Protein AF-A0A416CQH7-F1 (afdb_monomer_lite)

Sequence (92 aa):
MLSVKKQGVIFDEIVKYNGGIHIKSEEEKKISLTIINKLRRQRWVTVKWHLMPEEWDVSPCRETAIFLDQAHGGSAINYAEFVIPPYNEAWA

Foldseek 3Di:
DDWDWDDDPFKIKIKDFVVHDDDDQAAKTKIKIKIQGPVLDKDKDKDADDDDDPQWAKPPGRIDIDTQDRPPPGHSIDMDMMMTHRRDPVVD

Structure (mmCIF, N/CA/C/O backbone):
data_AF-A0A416CQH7-F1
#
_entry.id   AF-A0A416CQH7-F1
#
loop_
_atom_site.group_PDB
_atom_site.id
_atom_site.type_symbol
_atom_site.label_atom_id
_atom_site.label_alt_id
_atom_site.label_comp_id
_atom_site.label_asym_id
_atom_site.label_entity_id
_atom_site.label_seq_id
_atom_site.pdbx_PDB_ins_code
_atom_site.Cartn_x
_atom_site.Cartn_y
_atom_site.Cartn_z
_atom_site.occupancy
_atom_site.B_iso_or_equiv
_atom_site.auth_seq_id
_atom_site.auth_comp_i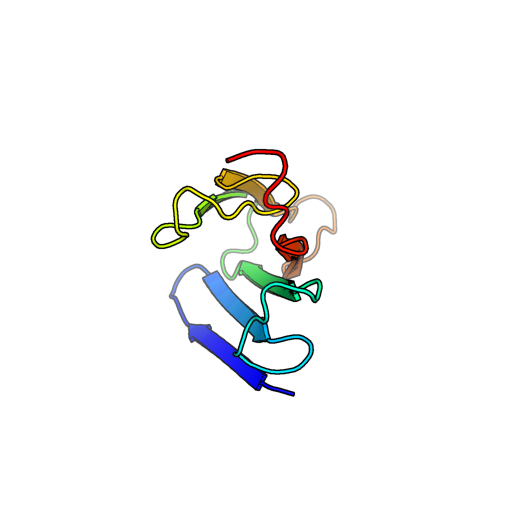d
_atom_site.auth_asym_id
_atom_site.auth_atom_id
_atom_site.pdbx_PDB_model_num
ATOM 1 N N . MET A 1 1 ? 5.537 -7.955 15.336 1.00 61.72 1 MET A N 1
ATOM 2 C CA . MET A 1 1 ? 5.105 -7.169 14.157 1.00 61.72 1 MET A CA 1
ATOM 3 C C . MET A 1 1 ? 4.732 -8.154 13.061 1.00 61.72 1 MET A C 1
ATOM 5 O O . MET A 1 1 ? 5.585 -8.958 12.716 1.00 61.72 1 MET A O 1
ATOM 9 N N . LEU A 1 2 ? 3.473 -8.176 12.604 1.00 87.88 2 LEU A N 1
ATOM 10 C CA . LEU A 1 2 ? 3.001 -9.187 11.649 1.00 87.88 2 LEU A CA 1
ATOM 11 C C . LEU A 1 2 ? 3.032 -8.644 10.216 1.00 87.88 2 LEU A C 1
ATOM 13 O O . LEU A 1 2 ? 2.564 -7.534 9.963 1.00 87.88 2 LEU A O 1
ATOM 17 N N . SER A 1 3 ? 3.553 -9.432 9.281 1.00 93.44 3 SER A N 1
ATOM 18 C CA . SER A 1 3 ? 3.558 -9.114 7.854 1.00 93.44 3 SER A CA 1
ATOM 19 C C . SER A 1 3 ? 3.311 -10.361 7.021 1.00 93.44 3 SER A C 1
ATOM 21 O O . SER A 1 3 ? 3.776 -11.441 7.381 1.00 93.44 3 SER A O 1
ATOM 23 N N . VAL A 1 4 ? 2.648 -10.194 5.883 1.00 95.44 4 VAL A N 1
ATOM 24 C CA . VAL A 1 4 ? 2.490 -11.231 4.860 1.00 95.44 4 VAL A CA 1
ATOM 25 C C . VAL A 1 4 ? 3.305 -10.819 3.643 1.00 95.44 4 VAL A C 1
ATOM 27 O O . VAL A 1 4 ? 3.188 -9.687 3.179 1.00 95.44 4 VAL A O 1
ATOM 30 N N . LYS A 1 5 ? 4.133 -11.732 3.131 1.00 96.69 5 LYS A N 1
ATOM 31 C CA . LYS A 1 5 ? 4.894 -11.537 1.897 1.00 96.69 5 LYS A CA 1
ATOM 32 C C . LYS A 1 5 ? 4.374 -12.480 0.822 1.00 96.69 5 LYS A C 1
ATOM 34 O O . LYS A 1 5 ? 4.287 -13.684 1.050 1.00 96.69 5 LYS A O 1
ATOM 39 N N . LYS A 1 6 ? 4.100 -11.936 -0.357 1.00 96.69 6 LYS A N 1
ATOM 40 C CA . LYS A 1 6 ? 3.843 -12.692 -1.578 1.00 96.69 6 LYS A CA 1
ATOM 41 C C . LYS A 1 6 ? 4.995 -12.458 -2.545 1.00 96.69 6 LYS A C 1
ATOM 43 O O . LYS A 1 6 ? 5.477 -11.339 -2.700 1.00 96.69 6 LYS A O 1
ATOM 48 N N . GLN A 1 7 ? 5.479 -13.542 -3.143 1.00 96.69 7 GLN A N 1
ATOM 49 C CA . GLN A 1 7 ? 6.547 -13.484 -4.132 1.00 96.69 7 GLN A CA 1
ATOM 50 C C . GLN A 1 7 ? 5.987 -13.829 -5.500 1.00 96.69 7 GLN A C 1
ATOM 52 O O . GLN A 1 7 ? 5.463 -14.921 -5.709 1.00 96.69 7 GLN A O 1
ATOM 57 N N . GLY A 1 8 ? 6.107 -12.890 -6.429 1.00 94.25 8 GLY A N 1
ATOM 58 C CA . GLY A 1 8 ? 5.745 -13.064 -7.824 1.00 94.25 8 GLY A CA 1
ATOM 59 C C . GLY A 1 8 ? 6.963 -12.984 -8.736 1.00 94.25 8 GLY A C 1
ATOM 60 O O . GLY A 1 8 ? 8.073 -12.631 -8.331 1.00 94.25 8 GLY A O 1
ATOM 61 N N . VAL A 1 9 ? 6.755 -13.301 -10.012 1.00 93.12 9 VAL A N 1
ATOM 62 C CA . VAL A 1 9 ? 7.803 -13.168 -11.038 1.00 93.12 9 VAL A CA 1
ATOM 63 C C . VAL A 1 9 ? 8.114 -11.691 -11.307 1.00 93.12 9 VAL A C 1
ATOM 65 O O . VAL A 1 9 ? 9.273 -11.320 -11.464 1.00 93.12 9 VAL A O 1
ATOM 68 N N . ILE A 1 10 ? 7.083 -10.843 -11.327 1.00 91.81 10 ILE A N 1
ATOM 69 C CA . ILE A 1 10 ? 7.193 -9.422 -11.687 1.00 91.81 10 ILE A CA 1
ATOM 70 C C . ILE A 1 10 ? 7.359 -8.539 -10.442 1.00 91.81 10 ILE A C 1
ATOM 72 O O . ILE A 1 10 ? 8.207 -7.644 -10.424 1.00 91.81 10 ILE A O 1
ATOM 76 N N . PHE A 1 11 ? 6.580 -8.813 -9.396 1.00 93.56 11 PHE A N 1
ATOM 77 C CA . PHE A 1 11 ? 6.552 -8.035 -8.162 1.00 93.56 11 PHE A C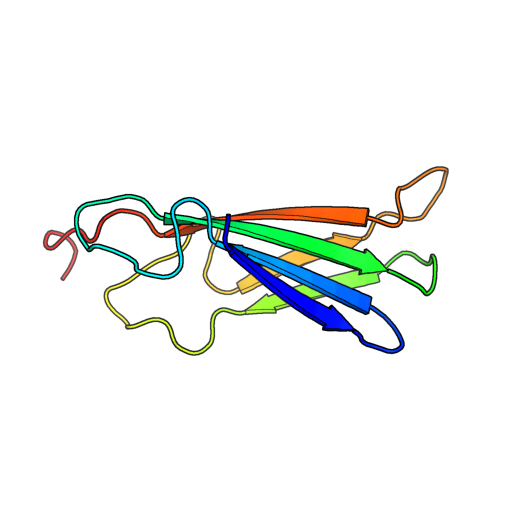A 1
ATOM 78 C C . PHE A 1 11 ? 6.738 -8.953 -6.949 1.00 93.56 11 PHE A C 1
ATOM 80 O O . PHE A 1 11 ? 6.284 -10.095 -6.968 1.00 93.56 11 PHE A O 1
ATOM 87 N N . ASP A 1 12 ? 7.419 -8.468 -5.910 1.00 95.62 12 ASP A N 1
ATOM 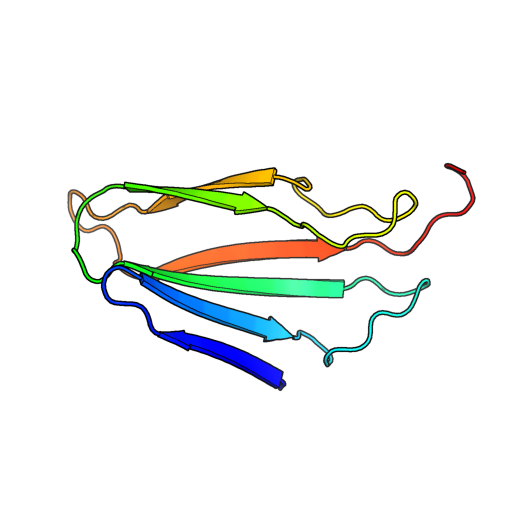88 C CA . ASP A 1 12 ? 7.182 -8.957 -4.546 1.00 95.62 12 ASP A CA 1
ATOM 89 C C . ASP A 1 12 ? 6.283 -7.943 -3.838 1.00 95.62 12 ASP A C 1
ATOM 91 O O . ASP A 1 12 ? 6.536 -6.737 -3.911 1.00 95.62 12 ASP A O 1
ATOM 95 N N . GLU A 1 13 ? 5.280 -8.426 -3.115 1.00 95.56 13 GLU A N 1
ATOM 96 C CA . GLU A 1 13 ? 4.398 -7.598 -2.298 1.00 95.56 13 GLU A CA 1
ATOM 97 C C . GLU A 1 13 ? 4.549 -7.962 -0.822 1.00 95.56 13 GLU A C 1
ATOM 99 O O . GLU A 1 13 ? 4.563 -9.137 -0.446 1.00 95.56 13 GLU A O 1
ATOM 104 N N . ILE A 1 14 ? 4.658 -6.952 0.037 1.00 97.00 14 ILE A N 1
ATOM 105 C CA . ILE A 1 14 ? 4.720 -7.127 1.488 1.00 97.00 14 ILE A CA 1
ATOM 106 C C . ILE A 1 14 ? 3.637 -6.259 2.111 1.00 97.00 14 ILE A C 1
ATOM 108 O O . ILE A 1 14 ? 3.674 -5.038 1.990 1.00 97.00 14 ILE A O 1
ATOM 112 N N . VAL A 1 15 ? 2.692 -6.891 2.801 1.00 95.75 15 VAL A N 1
ATOM 113 C CA . VAL A 1 15 ? 1.641 -6.213 3.564 1.00 95.75 15 VAL A CA 1
ATOM 114 C C . VAL A 1 15 ? 1.988 -6.285 5.039 1.00 95.75 15 VAL A C 1
ATOM 116 O O . VAL A 1 15 ? 2.183 -7.371 5.592 1.00 95.75 15 VAL A O 1
ATOM 119 N N . LYS A 1 16 ? 2.060 -5.127 5.687 1.00 95.62 16 LYS A N 1
ATOM 120 C CA . LYS A 1 16 ? 2.399 -4.990 7.098 1.00 95.62 16 LYS A CA 1
ATOM 121 C C . LYS A 1 16 ? 1.180 -4.600 7.931 1.00 95.62 16 LYS A C 1
ATOM 123 O O . LYS A 1 16 ? 0.606 -3.526 7.775 1.00 95.62 16 LYS A O 1
ATOM 128 N N . TYR A 1 17 ? 0.888 -5.493 8.870 1.00 94.00 17 TYR A N 1
ATOM 129 C CA . TYR A 1 17 ? -0.072 -5.432 9.969 1.00 94.00 17 TYR A CA 1
ATOM 130 C C . TYR A 1 17 ? 0.295 -4.456 11.096 1.00 94.00 17 TYR A C 1
ATOM 132 O O . TYR A 1 17 ? 0.738 -4.955 12.138 1.00 94.00 17 TYR A O 1
ATOM 140 N N . ASN A 1 18 ? 0.211 -3.122 10.958 1.00 91.19 18 ASN A N 1
ATOM 141 C CA . ASN A 1 18 ? 0.608 -2.249 12.081 1.00 91.19 18 ASN A CA 1
ATOM 142 C C . ASN A 1 18 ? -0.333 -2.485 13.282 1.00 91.19 18 ASN A C 1
ATOM 144 O O . ASN A 1 18 ? -1.555 -2.405 13.164 1.00 91.19 18 ASN A O 1
ATOM 148 N N . GLY A 1 19 ? 0.230 -2.865 14.433 1.00 88.62 19 GLY A N 1
ATOM 149 C CA . GLY A 1 19 ? -0.559 -3.221 15.619 1.00 88.62 19 GLY A CA 1
ATOM 150 C C . GLY A 1 19 ? -1.281 -4.581 15.559 1.00 88.62 19 GLY A C 1
ATOM 151 O O . GLY A 1 19 ? -2.207 -4.795 16.327 1.00 88.62 19 GLY A O 1
ATOM 152 N N . GLY A 1 20 ? -0.906 -5.508 14.662 1.00 90.75 20 GLY A N 1
ATOM 153 C CA . GLY A 1 20 ? -1.503 -6.862 14.567 1.00 90.75 20 GLY A CA 1
ATOM 154 C C . GLY A 1 20 ? -2.440 -7.032 13.366 1.00 90.75 20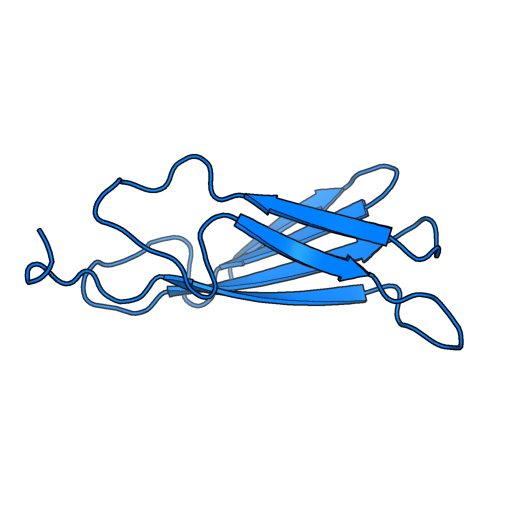 GLY A C 1
ATOM 155 O O . GLY A 1 20 ? -2.497 -6.137 12.538 1.00 90.75 20 GLY A O 1
ATOM 156 N N . ILE A 1 21 ? -3.166 -8.148 13.235 1.00 88.88 21 ILE A N 1
ATOM 157 C CA . ILE A 1 21 ? -4.125 -8.364 12.116 1.00 88.88 21 ILE A CA 1
ATOM 158 C C . ILE A 1 21 ? -5.548 -7.940 12.426 1.00 88.88 21 ILE A C 1
ATOM 160 O O . ILE A 1 21 ? -6.302 -7.627 11.513 1.00 88.88 21 ILE A O 1
ATOM 164 N N . HIS A 1 22 ? -5.911 -7.929 13.702 1.00 88.62 22 HIS A N 1
ATOM 165 C CA . HIS A 1 22 ? -7.253 -7.559 14.101 1.00 88.62 22 HIS A CA 1
ATOM 166 C C . HIS A 1 22 ? -7.463 -6.064 13.886 1.00 88.62 22 HIS A C 1
ATOM 168 O O . HIS A 1 22 ? -6.548 -5.252 14.094 1.00 88.62 22 HIS A O 1
ATOM 174 N N . ILE A 1 23 ? -8.673 -5.737 13.455 1.00 86.88 23 ILE A N 1
ATOM 175 C CA . ILE A 1 23 ? -9.165 -4.375 13.377 1.00 86.88 23 ILE A CA 1
ATOM 176 C C . ILE A 1 23 ? -10.259 -4.244 14.425 1.00 86.88 23 ILE A C 1
ATOM 178 O O . ILE A 1 23 ? -11.076 -5.153 14.577 1.00 86.88 23 ILE A O 1
ATOM 182 N N . LYS A 1 24 ? -10.229 -3.149 15.176 1.00 88.25 24 LYS A N 1
ATOM 183 C CA . LYS A 1 24 ? -11.264 -2.810 16.143 1.00 88.25 24 LYS A CA 1
ATOM 184 C C . LYS A 1 24 ? -12.006 -1.597 15.619 1.00 88.25 24 LYS A C 1
ATOM 186 O O . LYS A 1 24 ? -11.367 -0.680 15.119 1.00 88.25 24 LYS A O 1
ATOM 191 N N . SER A 1 25 ? -13.321 -1.592 15.771 1.00 86.38 25 SER A N 1
ATOM 192 C CA . SER A 1 25 ? -14.177 -0.526 15.253 1.00 86.38 25 SER A CA 1
ATOM 193 C C . SER A 1 25 ? -13.809 0.856 15.801 1.00 86.38 25 SER A C 1
ATOM 195 O O . SER A 1 25 ? -13.913 1.832 15.081 1.00 86.38 25 SER A O 1
ATOM 197 N N . GLU A 1 26 ? -13.326 0.957 17.037 1.00 89.31 26 GLU A N 1
ATOM 198 C CA . GLU A 1 26 ? -13.026 2.252 17.669 1.00 89.31 26 GLU A CA 1
ATOM 199 C C . GLU A 1 26 ? -11.599 2.768 17.409 1.00 89.31 26 GLU A C 1
ATOM 201 O O . GLU A 1 26 ? -11.265 3.890 17.787 1.00 89.31 26 GLU A O 1
ATOM 206 N N . GLU A 1 27 ? -10.735 1.969 16.777 1.00 90.12 27 GLU A N 1
ATOM 207 C CA . GLU A 1 27 ? -9.316 2.292 16.602 1.00 90.12 27 GLU A CA 1
ATOM 208 C C . GLU A 1 27 ? -8.958 2.420 15.118 1.00 90.12 27 GLU A C 1
ATOM 210 O O . GLU A 1 27 ? -9.406 1.640 14.279 1.00 90.12 27 GLU A O 1
ATOM 215 N N . GLU A 1 28 ? -8.076 3.368 14.790 1.00 92.69 28 GLU A N 1
ATOM 216 C CA . GLU A 1 28 ? -7.511 3.432 13.443 1.00 92.69 28 GLU A CA 1
ATOM 217 C C . GLU A 1 28 ? -6.644 2.199 13.147 1.00 92.69 28 GLU A C 1
ATOM 219 O O . GLU A 1 28 ? -5.849 1.743 13.979 1.00 92.69 28 GLU A O 1
ATOM 224 N N . LYS A 1 29 ? -6.728 1.690 11.914 1.00 93.44 29 LYS A N 1
ATOM 225 C CA . LYS A 1 29 ? -5.824 0.652 11.423 1.00 93.44 29 LYS A CA 1
ATOM 226 C C . LYS A 1 29 ? -4.942 1.164 10.308 1.00 93.44 29 LYS A C 1
ATOM 228 O O . LYS A 1 29 ? -5.393 1.395 9.191 1.00 93.44 29 LYS A O 1
ATOM 233 N N . LYS A 1 30 ? -3.642 1.216 10.590 1.00 95.56 30 LYS A N 1
ATOM 234 C CA . LYS A 1 30 ? -2.613 1.487 9.586 1.00 95.56 30 LYS A CA 1
ATOM 235 C C . LYS A 1 30 ? -2.141 0.186 8.946 1.00 95.56 30 LYS A C 1
ATOM 237 O O . LYS A 1 30 ? -1.757 -0.757 9.640 1.00 95.56 30 LYS A O 1
ATOM 242 N N . ILE A 1 31 ? -2.114 0.151 7.623 1.00 95.50 31 ILE A N 1
ATOM 243 C CA . ILE A 1 31 ? -1.592 -0.967 6.841 1.00 95.50 31 ILE A CA 1
ATOM 244 C C . ILE A 1 31 ? -0.564 -0.403 5.872 1.00 95.50 31 ILE A C 1
ATOM 246 O O . ILE A 1 31 ? -0.873 0.484 5.083 1.00 95.50 31 ILE A O 1
ATOM 250 N N . SER A 1 32 ? 0.661 -0.919 5.925 1.00 96.44 32 SER A N 1
ATOM 251 C CA . SER A 1 32 ? 1.718 -0.492 5.006 1.00 96.44 32 SER A CA 1
ATOM 252 C C . SER A 1 32 ? 1.908 -1.555 3.928 1.00 96.44 32 SER A C 1
ATOM 254 O O . SER A 1 32 ? 2.041 -2.742 4.233 1.00 96.44 32 SER A O 1
ATOM 256 N N . LEU A 1 33 ? 1.931 -1.132 2.671 1.00 96.69 33 LEU A N 1
ATOM 257 C CA . LEU A 1 33 ? 2.217 -1.962 1.512 1.00 96.69 33 LEU A CA 1
ATOM 258 C C . LEU A 1 33 ? 3.590 -1.588 0.960 1.00 96.69 33 LEU A C 1
ATOM 260 O O . LEU A 1 33 ? 3.862 -0.426 0.665 1.00 96.69 33 LEU A O 1
ATOM 264 N N . THR A 1 34 ? 4.437 -2.590 0.772 1.00 96.44 34 THR A N 1
ATOM 265 C CA . THR A 1 34 ? 5.683 -2.464 0.021 1.00 96.44 34 THR A CA 1
ATOM 266 C C . THR A 1 34 ? 5.576 -3.270 -1.260 1.00 96.44 34 THR A C 1
ATOM 268 O O . THR A 1 34 ? 5.244 -4.455 -1.221 1.00 96.44 34 THR A O 1
ATOM 271 N N . ILE A 1 35 ? 5.892 -2.637 -2.387 1.00 95.25 35 ILE A N 1
ATOM 272 C CA . ILE A 1 35 ? 5.940 -3.279 -3.701 1.00 95.25 35 ILE A CA 1
ATOM 273 C C . ILE A 1 35 ? 7.372 -3.201 -4.211 1.00 95.25 35 ILE A C 1
ATOM 275 O O . ILE A 1 35 ? 7.938 -2.113 -4.327 1.00 95.25 35 ILE A O 1
ATOM 279 N N . ILE A 1 36 ? 7.953 -4.354 -4.531 1.00 93.81 36 ILE A N 1
ATOM 280 C CA . ILE A 1 36 ? 9.287 -4.458 -5.123 1.00 93.81 36 ILE A CA 1
ATOM 281 C C . ILE A 1 36 ? 9.129 -4.855 -6.588 1.00 93.81 36 ILE A C 1
ATOM 283 O O . ILE A 1 36 ? 8.771 -5.992 -6.892 1.00 93.81 36 ILE A O 1
ATOM 287 N N . ASN A 1 37 ? 9.419 -3.935 -7.505 1.00 92.19 37 ASN A N 1
ATOM 288 C CA . ASN A 1 37 ? 9.346 -4.181 -8.944 1.00 92.19 37 ASN A CA 1
ATOM 289 C C . ASN A 1 37 ? 10.655 -4.779 -9.468 1.00 92.19 37 ASN A C 1
ATOM 291 O O . ASN A 1 37 ? 11.656 -4.077 -9.654 1.00 92.19 37 ASN A O 1
ATOM 295 N N . LYS A 1 38 ? 10.627 -6.089 -9.743 1.00 90.50 38 LYS A N 1
ATOM 296 C CA . LYS A 1 38 ? 11.793 -6.868 -10.183 1.00 90.50 38 LYS A CA 1
ATOM 297 C C . LYS A 1 38 ? 12.210 -6.567 -11.618 1.00 90.50 38 LYS A C 1
ATOM 299 O O . LYS A 1 38 ? 13.371 -6.777 -11.956 1.00 90.50 38 LYS A O 1
ATOM 304 N N . LEU A 1 39 ? 11.300 -6.053 -12.449 1.00 87.75 39 LEU A N 1
ATOM 305 C CA . LEU A 1 39 ? 11.600 -5.722 -13.844 1.00 87.75 39 LEU A CA 1
ATOM 306 C C . LEU A 1 39 ? 12.442 -4.456 -13.995 1.00 87.75 39 LEU A C 1
ATOM 308 O O . LEU A 1 39 ? 13.014 -4.255 -15.065 1.00 87.75 39 LEU A O 1
ATOM 312 N N . ARG A 1 40 ? 12.517 -3.609 -12.958 1.00 80.94 40 ARG A N 1
ATOM 313 C CA . ARG A 1 40 ? 13.289 -2.355 -12.990 1.00 80.94 40 ARG A CA 1
ATOM 314 C C . ARG A 1 40 ? 12.895 -1.443 -14.163 1.00 80.94 40 ARG A C 1
ATOM 316 O O . ARG A 1 40 ? 13.742 -0.835 -14.806 1.00 80.94 40 ARG A O 1
ATOM 323 N N . ARG A 1 41 ? 11.594 -1.389 -14.462 1.00 85.38 41 ARG A N 1
ATOM 324 C CA . ARG A 1 41 ? 10.970 -0.507 -15.453 1.00 85.38 41 ARG A CA 1
ATOM 325 C C . ARG A 1 41 ? 9.771 0.202 -14.841 1.00 85.38 41 ARG A C 1
ATOM 327 O O . ARG A 1 41 ? 9.001 -0.419 -14.109 1.00 85.38 41 ARG A O 1
ATOM 334 N N . GLN A 1 42 ? 9.577 1.456 -15.238 1.00 89.56 42 GLN A N 1
ATOM 335 C CA . GLN A 1 42 ? 8.432 2.269 -14.845 1.00 89.56 42 GLN A CA 1
ATOM 336 C C . GLN A 1 42 ? 7.105 1.556 -15.139 1.00 89.56 42 GLN A C 1
ATOM 338 O O . GLN A 1 42 ? 6.892 1.040 -16.242 1.00 89.56 42 GLN A O 1
ATOM 343 N N . ARG A 1 43 ? 6.219 1.515 -14.140 1.00 90.50 43 ARG A N 1
ATOM 344 C CA . ARG A 1 43 ? 4.899 0.873 -14.215 1.00 90.50 43 ARG A CA 1
ATOM 345 C C . ARG A 1 43 ? 3.889 1.603 -13.337 1.00 90.50 43 ARG A C 1
ATOM 347 O O . ARG A 1 43 ? 4.256 2.323 -12.415 1.00 90.50 43 ARG A O 1
ATOM 354 N N . TRP A 1 44 ? 2.620 1.338 -13.610 1.00 92.75 44 TRP A N 1
ATOM 355 C CA . TRP A 1 44 ? 1.506 1.653 -12.727 1.00 92.75 44 TRP A CA 1
ATOM 356 C C . TRP A 1 44 ? 0.900 0.348 -12.233 1.00 92.75 44 TRP A C 1
ATOM 358 O O . TRP A 1 44 ? 0.757 -0.596 -13.014 1.00 92.75 44 TRP A O 1
ATOM 368 N N . VAL A 1 45 ? 0.569 0.289 -10.948 1.00 93.06 45 VAL A N 1
ATOM 369 C CA . VAL A 1 45 ? -0.145 -0.840 -10.346 1.00 93.06 45 VAL A CA 1
ATOM 370 C C . VAL A 1 45 ? -1.378 -0.332 -9.626 1.00 93.06 45 VAL A C 1
ATOM 372 O O . VAL A 1 45 ? -1.342 0.710 -8.980 1.00 93.06 45 VAL A O 1
ATOM 375 N N . THR A 1 46 ? -2.469 -1.077 -9.738 1.00 95.25 46 THR A N 1
ATOM 376 C CA . THR A 1 46 ? -3.719 -0.761 -9.053 1.00 95.25 46 THR A CA 1
ATOM 377 C C . THR A 1 46 ? -3.863 -1.670 -7.845 1.00 95.25 46 THR A C 1
ATOM 379 O O . THR A 1 46 ? -3.810 -2.893 -7.975 1.00 95.25 46 THR A O 1
ATOM 382 N N . VAL A 1 47 ? -4.060 -1.075 -6.675 1.00 94.31 47 VAL A N 1
ATOM 383 C CA . VAL A 1 47 ? -4.369 -1.774 -5.428 1.00 94.31 47 VAL A CA 1
ATOM 384 C C . VAL A 1 47 ? -5.863 -1.646 -5.173 1.00 94.31 47 VAL A C 1
ATOM 386 O O . VAL A 1 47 ? -6.391 -0.539 -5.219 1.00 94.31 47 VAL A O 1
ATOM 389 N N . LYS A 1 48 ? -6.537 -2.771 -4.913 1.00 94.06 48 LYS A N 1
ATOM 390 C CA . LYS A 1 48 ? -7.980 -2.828 -4.649 1.00 94.06 48 LYS A CA 1
ATOM 391 C C . LYS A 1 48 ? -8.273 -3.582 -3.356 1.00 94.06 48 LYS A C 1
ATOM 393 O O . LYS A 1 48 ? -7.742 -4.672 -3.136 1.00 94.06 48 LYS A O 1
ATOM 398 N N . TRP A 1 49 ? -9.167 -3.032 -2.542 1.00 91.12 49 TRP A N 1
ATOM 399 C CA . TRP A 1 49 ? -9.683 -3.666 -1.329 1.00 91.12 49 TRP A CA 1
ATOM 400 C C . TRP A 1 49 ? -10.975 -4.434 -1.644 1.00 91.12 49 TRP A C 1
ATOM 402 O O . TRP A 1 49 ? -12.046 -3.848 -1.745 1.00 91.12 49 TRP A O 1
ATOM 412 N N . HIS A 1 50 ? -10.873 -5.753 -1.844 1.00 83.00 50 HIS A N 1
ATOM 413 C CA . HIS A 1 50 ? -11.969 -6.569 -2.394 1.00 83.00 50 HIS A CA 1
ATOM 414 C C . HIS A 1 50 ? -13.026 -7.054 -1.388 1.00 83.00 50 HIS A C 1
ATOM 416 O O . HIS A 1 50 ? -14.127 -7.389 -1.807 1.00 83.00 50 HIS A O 1
ATOM 422 N N . LEU A 1 51 ? -12.699 -7.149 -0.097 1.00 81.62 51 LEU A N 1
ATOM 423 C CA . LEU A 1 51 ? -13.549 -7.790 0.922 1.00 81.62 51 LEU A CA 1
ATOM 424 C C . LEU A 1 51 ? -13.821 -6.866 2.114 1.00 81.62 51 LEU A C 1
ATOM 426 O O . LEU A 1 51 ? -13.911 -7.321 3.252 1.00 81.62 51 LEU A O 1
ATOM 430 N N . MET A 1 52 ? -13.881 -5.559 1.865 1.00 82.62 52 MET A N 1
ATOM 431 C CA . MET A 1 52 ? -14.200 -4.597 2.911 1.00 82.62 52 MET A CA 1
ATOM 432 C C . MET A 1 52 ? -15.726 -4.480 3.041 1.00 82.62 52 MET A C 1
ATOM 434 O O . MET A 1 52 ? -16.379 -4.313 2.006 1.00 82.62 52 MET A O 1
ATOM 438 N N . PRO A 1 53 ? -16.290 -4.587 4.260 1.00 84.56 53 PRO A N 1
ATOM 439 C CA . PRO A 1 53 ? -17.712 -4.342 4.489 1.00 84.56 53 PRO A CA 1
ATOM 440 C C . PRO A 1 53 ? -18.143 -2.972 3.955 1.00 84.56 53 PRO A C 1
ATOM 442 O O . PRO A 1 53 ? -17.318 -2.061 3.835 1.00 84.56 53 PRO A O 1
ATOM 445 N N . GLU A 1 54 ? -19.420 -2.828 3.600 1.00 81.25 54 GLU A N 1
ATOM 446 C CA . GLU A 1 54 ? -19.931 -1.603 2.975 1.00 81.25 54 GLU A CA 1
ATOM 447 C C . GLU A 1 54 ? -19.766 -0.390 3.892 1.00 81.25 54 GLU A C 1
ATOM 449 O O . GLU A 1 54 ? -19.394 0.681 3.421 1.00 81.25 54 GLU A O 1
ATOM 454 N N . GLU A 1 55 ? -19.922 -0.605 5.193 1.00 82.50 55 GLU A N 1
ATOM 455 C CA . GLU A 1 55 ? -19.918 0.408 6.241 1.00 82.50 55 GLU A CA 1
ATOM 456 C C . GLU A 1 55 ? -18.497 0.844 6.647 1.00 82.50 55 GLU A C 1
ATOM 458 O O . GLU A 1 55 ? -18.306 1.743 7.463 1.00 82.50 55 GLU A O 1
ATOM 463 N N . TRP A 1 56 ? -17.475 0.194 6.092 1.00 85.81 56 TRP A N 1
ATOM 464 C CA . TRP A 1 56 ? -16.074 0.485 6.365 1.00 85.81 56 TRP A CA 1
ATOM 465 C C . TRP A 1 56 ? -15.476 1.278 5.211 1.00 85.81 56 TRP A C 1
ATOM 467 O O . TRP A 1 56 ? -15.837 1.074 4.055 1.00 85.81 56 TRP A O 1
ATOM 477 N N . ASP A 1 57 ? -14.520 2.159 5.488 1.00 89.31 57 ASP A N 1
ATOM 478 C CA . ASP A 1 57 ? -13.786 2.864 4.436 1.00 89.31 57 ASP A CA 1
ATOM 479 C C . ASP A 1 57 ? -12.274 2.738 4.625 1.00 89.31 57 ASP A C 1
ATOM 481 O O . ASP A 1 57 ? -11.784 2.226 5.631 1.00 89.31 57 ASP A O 1
ATOM 485 N N . VAL A 1 58 ? -11.517 3.159 3.620 1.00 92.50 58 VAL A N 1
ATOM 486 C CA . VAL A 1 58 ? -10.062 3.153 3.655 1.00 92.50 58 VAL A CA 1
ATOM 487 C C . VAL A 1 58 ? -9.531 4.382 2.941 1.00 92.50 58 VAL A C 1
ATOM 489 O O . VAL A 1 58 ? -9.846 4.646 1.785 1.00 92.50 58 VAL A O 1
ATOM 492 N N . SER A 1 59 ? -8.679 5.122 3.634 1.00 93.12 59 SER A N 1
ATOM 493 C CA . SER A 1 59 ? -7.909 6.220 3.068 1.00 93.12 59 SER A CA 1
ATOM 494 C C . SER A 1 59 ? -6.650 5.674 2.375 1.00 93.12 59 SER A C 1
ATOM 496 O O . SER A 1 59 ? -6.002 4.780 2.935 1.00 93.12 59 SER A O 1
ATOM 498 N N . PRO A 1 60 ? -6.274 6.179 1.183 1.00 91.94 60 PRO A N 1
ATOM 499 C CA . PRO A 1 60 ? -6.906 7.301 0.478 1.00 91.94 60 PRO A CA 1
ATOM 500 C C . PRO A 1 60 ? -8.222 6.942 -0.230 1.00 91.94 60 PRO A C 1
ATOM 502 O O . PRO A 1 60 ? -9.064 7.817 -0.399 1.00 91.94 60 PRO A O 1
ATOM 505 N N . CYS A 1 61 ? -8.395 5.686 -0.650 1.00 91.38 61 CYS A N 1
ATOM 506 C CA . CYS A 1 61 ? -9.631 5.156 -1.233 1.00 91.38 61 CYS A CA 1
ATOM 507 C C . CYS A 1 61 ? -9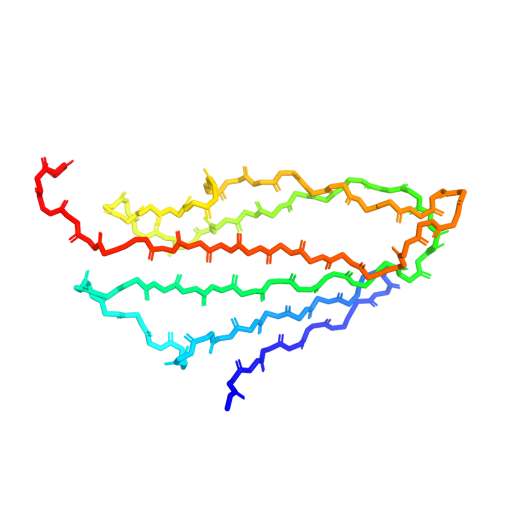.551 3.623 -1.390 1.00 91.38 61 CYS A C 1
ATOM 509 O O . CYS A 1 61 ? -8.467 3.033 -1.354 1.00 91.38 61 CYS A O 1
ATOM 511 N N . ARG A 1 62 ? -10.694 2.968 -1.654 1.00 91.62 62 ARG A N 1
ATOM 512 C CA . ARG A 1 62 ? -10.784 1.507 -1.889 1.00 91.62 62 ARG A CA 1
ATOM 513 C C . ARG A 1 62 ? -10.004 1.003 -3.110 1.00 91.62 62 ARG A C 1
ATOM 515 O O . ARG A 1 62 ? -9.665 -0.181 -3.172 1.00 91.62 62 ARG A O 1
ATOM 522 N N . GLU A 1 63 ? -9.723 1.878 -4.070 1.00 94.88 63 GLU A N 1
ATOM 523 C CA . GLU A 1 63 ? -8.942 1.577 -5.268 1.00 94.88 63 GLU A CA 1
ATOM 524 C C . GLU A 1 63 ? -7.906 2.673 -5.514 1.00 94.88 63 GLU A C 1
ATOM 526 O O . GLU A 1 63 ? -8.252 3.799 -5.857 1.00 94.88 63 GLU A O 1
ATOM 531 N N . THR A 1 64 ? -6.626 2.340 -5.364 1.00 94.31 64 THR A N 1
ATOM 532 C CA . THR A 1 64 ? -5.521 3.297 -5.486 1.00 94.31 64 THR A CA 1
ATOM 533 C C . THR A 1 64 ? -4.576 2.887 -6.606 1.00 94.31 64 THR A C 1
ATOM 535 O O . THR A 1 64 ? -4.094 1.755 -6.646 1.00 94.31 64 THR A O 1
ATOM 538 N N . ALA A 1 65 ? -4.270 3.824 -7.502 1.00 94.75 65 ALA A N 1
ATOM 539 C CA . ALA A 1 65 ? -3.197 3.669 -8.475 1.00 94.75 65 ALA A CA 1
ATOM 540 C C . ALA A 1 65 ? -1.866 4.113 -7.854 1.00 94.75 65 ALA A C 1
ATOM 542 O O . ALA A 1 65 ? -1.746 5.231 -7.358 1.00 94.75 65 ALA A O 1
ATOM 543 N N . ILE A 1 66 ? -0.861 3.243 -7.901 1.00 92.56 66 ILE A N 1
ATOM 544 C CA . ILE A 1 66 ? 0.485 3.504 -7.394 1.00 92.56 66 ILE A CA 1
ATOM 545 C C . ILE A 1 66 ? 1.445 3.563 -8.574 1.00 92.56 66 ILE A C 1
ATOM 547 O O . ILE A 1 66 ? 1.528 2.638 -9.391 1.00 92.56 66 ILE A O 1
ATOM 551 N N . PHE A 1 67 ? 2.192 4.658 -8.632 1.00 91.06 67 PHE A N 1
ATOM 552 C CA . PHE A 1 67 ? 3.282 4.828 -9.570 1.00 91.06 67 PHE A CA 1
ATOM 553 C C . PHE A 1 67 ? 4.540 4.132 -9.050 1.00 91.06 67 PHE A C 1
ATOM 555 O O . PHE A 1 67 ? 4.980 4.398 -7.937 1.00 91.06 67 PHE A O 1
ATOM 562 N N . LEU A 1 68 ? 5.122 3.242 -9.853 1.00 89.69 68 LEU A N 1
ATOM 563 C CA . LEU A 1 68 ? 6.389 2.588 -9.543 1.00 89.69 68 LEU A CA 1
ATOM 564 C C . LEU A 1 68 ? 7.503 3.296 -10.312 1.00 89.69 68 LEU A C 1
ATOM 566 O O . LEU A 1 68 ? 7.814 2.912 -11.447 1.00 89.69 68 LEU A O 1
ATOM 570 N N . ASP A 1 69 ? 8.071 4.338 -9.702 1.00 80.12 69 ASP A N 1
ATOM 571 C CA . ASP A 1 69 ? 9.143 5.117 -10.320 1.00 80.12 69 ASP A CA 1
ATOM 572 C C . ASP A 1 69 ? 10.456 4.333 -10.339 1.00 80.12 69 ASP A C 1
ATOM 574 O O . ASP A 1 69 ? 11.026 3.996 -9.303 1.00 80.12 69 ASP A O 1
ATOM 578 N N . GLN A 1 70 ? 10.937 4.035 -11.540 1.00 76.75 70 GLN A N 1
ATOM 579 C CA . GLN A 1 70 ? 12.217 3.364 -11.760 1.00 76.75 70 GLN A CA 1
ATOM 580 C C . GLN A 1 70 ? 13.022 4.028 -12.885 1.00 76.75 70 GLN A C 1
ATOM 582 O O . GLN A 1 70 ? 13.978 3.435 -13.386 1.00 76.75 70 GLN A O 1
ATOM 587 N N . ALA A 1 71 ? 12.640 5.238 -13.307 1.00 70.31 71 ALA A N 1
ATOM 588 C CA . ALA A 1 71 ? 13.400 6.021 -14.275 1.00 70.31 71 ALA A CA 1
ATOM 589 C C . ALA A 1 71 ? 14.408 6.933 -13.548 1.00 70.31 71 ALA A C 1
ATOM 591 O O . ALA A 1 71 ? 14.215 7.278 -12.390 1.00 70.31 71 ALA A O 1
ATOM 592 N N . HIS A 1 72 ? 15.509 7.304 -14.213 1.00 70.50 72 HIS A N 1
ATOM 593 C CA . HIS A 1 72 ? 16.448 8.358 -13.775 1.00 70.50 72 HIS A CA 1
ATOM 594 C C . HIS A 1 72 ? 16.938 8.314 -12.306 1.00 70.50 72 HIS A C 1
ATOM 596 O O . HIS A 1 72 ? 17.208 9.355 -11.717 1.00 70.50 72 HIS A O 1
ATOM 602 N N . GLY A 1 73 ? 17.100 7.123 -11.718 1.00 68.12 73 GLY A N 1
ATOM 603 C CA . GLY A 1 73 ? 17.516 6.963 -10.314 1.00 68.12 73 GLY A CA 1
ATOM 604 C C . GLY A 1 73 ? 16.387 6.586 -9.346 1.00 68.12 73 GLY A C 1
ATOM 605 O O . GLY A 1 73 ? 16.633 6.504 -8.144 1.00 68.12 73 GLY A O 1
ATOM 606 N N . GLY A 1 74 ? 15.179 6.316 -9.853 1.00 72.31 74 GLY A N 1
ATOM 607 C CA . GLY A 1 74 ? 14.047 5.804 -9.079 1.00 72.31 74 GLY A CA 1
ATOM 608 C C . GLY A 1 74 ? 14.316 4.457 -8.392 1.00 72.31 74 GLY A C 1
ATOM 609 O O . GLY A 1 74 ? 15.099 3.621 -8.857 1.00 72.31 74 GLY A O 1
ATOM 610 N N . SER A 1 75 ? 13.657 4.241 -7.253 1.00 81.38 75 SER A N 1
ATOM 611 C CA . SER A 1 75 ? 13.820 3.050 -6.417 1.00 81.38 75 SER A CA 1
ATOM 612 C C . SER A 1 75 ? 12.945 1.899 -6.901 1.00 81.38 75 SER A C 1
ATOM 614 O O . SER A 1 75 ? 11.761 2.054 -7.189 1.00 81.38 75 SER A O 1
ATOM 616 N N . ALA A 1 76 ? 13.486 0.678 -6.875 1.00 83.25 76 ALA A N 1
ATOM 617 C CA . ALA A 1 76 ? 12.672 -0.505 -7.133 1.00 83.25 76 ALA A CA 1
ATOM 618 C C . ALA A 1 76 ? 11.653 -0.840 -6.049 1.00 83.25 76 ALA A C 1
ATOM 620 O O . ALA A 1 76 ? 10.814 -1.715 -6.260 1.00 83.25 76 ALA A O 1
ATOM 621 N N . ILE A 1 77 ? 11.726 -0.140 -4.926 1.00 86.69 77 ILE A N 1
ATOM 622 C CA . ILE A 1 77 ? 10.867 -0.320 -3.773 1.00 86.69 77 ILE A CA 1
ATOM 623 C C . ILE A 1 77 ? 9.965 0.901 -3.670 1.00 86.69 77 ILE A C 1
ATOM 625 O O . ILE A 1 77 ? 10.458 2.020 -3.534 1.00 86.69 77 ILE A O 1
ATOM 629 N N . ASN A 1 78 ? 8.660 0.661 -3.710 1.00 91.50 78 ASN A N 1
ATOM 630 C CA . ASN A 1 78 ? 7.641 1.671 -3.462 1.00 91.50 78 ASN A CA 1
ATOM 631 C C . ASN A 1 78 ? 6.858 1.329 -2.200 1.00 91.50 78 ASN A C 1
ATOM 633 O O . ASN A 1 78 ? 6.666 0.153 -1.871 1.00 91.50 78 ASN A O 1
ATOM 637 N N . TYR A 1 79 ? 6.409 2.377 -1.517 1.00 92.62 79 TYR A N 1
ATOM 638 C CA . TYR A 1 79 ? 5.676 2.295 -0.264 1.00 92.62 79 TYR A CA 1
ATOM 639 C C . TYR A 1 79 ? 4.336 3.002 -0.418 1.00 92.62 79 TYR A C 1
ATOM 641 O O . TYR A 1 79 ? 4.271 4.101 -0.962 1.00 92.62 79 TYR A O 1
ATOM 649 N N . ALA A 1 80 ? 3.285 2.371 0.085 1.00 94.19 80 ALA A N 1
ATOM 650 C CA . ALA A 1 80 ? 1.983 2.989 0.254 1.00 94.19 80 ALA A CA 1
ATOM 651 C C . ALA A 1 80 ? 1.469 2.689 1.657 1.00 94.19 80 ALA A C 1
ATOM 653 O O . ALA A 1 80 ? 1.709 1.608 2.200 1.00 94.19 80 ALA A O 1
ATOM 654 N N . GLU A 1 81 ? 0.757 3.644 2.235 1.00 96.00 81 GLU A N 1
ATOM 655 C CA . GLU A 1 81 ? 0.076 3.464 3.506 1.00 96.00 81 GLU A CA 1
ATOM 656 C C . GLU A 1 81 ? -1.417 3.636 3.303 1.00 96.00 81 GLU A C 1
ATOM 658 O O . GLU A 1 81 ? -1.868 4.536 2.597 1.00 96.00 81 GLU A O 1
ATOM 663 N N . PHE A 1 82 ? -2.161 2.741 3.932 1.00 95.50 82 PHE A N 1
ATOM 664 C CA . PHE A 1 82 ? -3.606 2.744 3.957 1.00 95.50 82 PHE A CA 1
ATOM 665 C C . PHE A 1 82 ? -4.058 2.884 5.399 1.00 95.50 82 PHE A C 1
ATOM 667 O O . PHE A 1 82 ? -3.474 2.275 6.304 1.00 95.50 82 PHE A O 1
ATOM 674 N N . VAL A 1 83 ? -5.099 3.680 5.605 1.00 95.38 83 VAL A N 1
ATOM 675 C CA . VAL A 1 83 ? -5.689 3.880 6.925 1.00 95.38 83 VAL A CA 1
ATOM 676 C C . VAL A 1 83 ? -7.153 3.520 6.850 1.00 95.38 83 VAL A C 1
ATOM 678 O O . VAL A 1 83 ? -7.916 4.174 6.149 1.00 95.38 83 VAL A O 1
ATOM 681 N N . ILE A 1 84 ? -7.537 2.487 7.582 1.00 93.44 84 ILE A N 1
ATOM 682 C CA . ILE A 1 84 ? -8.940 2.218 7.866 1.00 93.44 84 ILE A CA 1
ATOM 683 C C . ILE A 1 84 ? -9.266 3.064 9.104 1.00 93.44 84 ILE A C 1
ATOM 685 O O . ILE A 1 84 ? -8.647 2.841 10.153 1.00 93.44 84 ILE A O 1
ATOM 689 N N . PRO A 1 85 ? -10.121 4.093 8.985 1.00 91.75 85 PRO A N 1
ATOM 690 C CA . PRO A 1 85 ? -10.476 4.932 10.114 1.00 91.75 85 PRO A CA 1
ATOM 691 C C . PRO A 1 85 ? -11.334 4.138 11.109 1.00 91.75 85 PRO A C 1
ATOM 693 O O . PRO A 1 85 ? -11.881 3.090 10.751 1.00 91.75 85 PRO A O 1
ATOM 696 N N . PRO A 1 86 ? -11.487 4.637 12.346 1.00 88.88 86 PRO A N 1
ATOM 697 C CA . PRO A 1 86 ? -12.516 4.138 13.240 1.00 88.88 86 PRO A CA 1
ATOM 698 C C . PRO A 1 86 ? -13.876 4.144 12.541 1.00 88.88 86 PRO A C 1
ATOM 700 O O . PRO A 1 86 ? -14.222 5.087 11.822 1.00 88.88 86 PRO A O 1
ATOM 703 N N . TYR A 1 87 ? -14.640 3.086 12.768 1.00 81.06 87 TYR A N 1
ATOM 704 C CA . TYR A 1 87 ? -16.023 2.990 12.358 1.00 81.06 87 TYR A CA 1
ATOM 705 C C . TYR A 1 87 ? -16.818 4.135 12.986 1.00 81.06 87 TYR A C 1
ATOM 707 O O . TYR A 1 87 ? -16.760 4.354 14.197 1.00 81.06 87 TYR A O 1
ATOM 715 N N . ASN A 1 88 ? -17.550 4.875 12.159 1.00 68.19 88 ASN A N 1
ATOM 716 C CA . ASN A 1 88 ? -18.388 5.971 12.612 1.00 68.19 88 ASN A CA 1
ATOM 717 C C . ASN A 1 88 ? -19.837 5.689 12.211 1.00 68.19 88 ASN A C 1
ATOM 719 O O . ASN A 1 88 ? -20.193 5.810 11.042 1.00 68.19 88 ASN A O 1
ATOM 723 N N . GLU A 1 89 ? -20.663 5.349 13.203 1.00 58.94 89 GLU A N 1
ATOM 724 C CA . GLU A 1 89 ? -22.102 5.094 13.043 1.00 58.94 89 GLU A CA 1
ATOM 725 C C . GLU A 1 89 ? -22.881 6.300 12.495 1.00 58.94 89 GLU A C 1
ATOM 727 O O . GLU A 1 89 ? -23.989 6.128 12.008 1.00 58.94 89 GLU A O 1
ATOM 732 N N . ALA A 1 90 ? -22.322 7.517 12.520 1.00 56.91 90 ALA A N 1
ATOM 733 C CA . ALA A 1 90 ? -23.000 8.719 12.028 1.00 56.91 90 ALA A CA 1
ATOM 734 C C . ALA A 1 90 ? -23.156 8.791 10.492 1.00 56.91 90 ALA A C 1
ATOM 736 O O . ALA A 1 90 ? -23.753 9.747 9.996 1.00 56.91 90 ALA A O 1
ATOM 737 N N . TRP A 1 91 ? -22.601 7.827 9.747 1.00 50.28 91 TRP A N 1
ATOM 738 C CA . TRP A 1 91 ? -22.685 7.741 8.280 1.00 50.28 91 TRP A CA 1
ATOM 739 C C . TRP A 1 91 ? -23.451 6.506 7.777 1.00 50.28 91 TRP A C 1
ATOM 741 O O . TRP A 1 91 ? -23.481 6.281 6.566 1.00 50.28 91 TRP A O 1
ATOM 751 N N . ALA A 1 92 ? -24.038 5.724 8.690 1.00 50.06 92 ALA A N 1
ATOM 752 C CA . ALA A 1 92 ? -24.944 4.613 8.394 1.00 50.06 92 ALA A CA 1
ATOM 753 C C . ALA A 1 92 ? -26.408 5.082 8.438 1.00 50.06 92 ALA A C 1
ATOM 755 O O . ALA A 1 92 ? -27.205 4.583 7.613 1.00 50.06 92 ALA A O 1
#

pLDDT: mean 87.82, std 10.21, range [50.06, 97.0]

Secondary structure (DSSP, 8-state):
-EEEEEE-SSEEEEEEETT-S---TTS-EEEEEEEEETT-S-EEEEEE--S--TT---BS-SEEEEEE--STT--SEEEEEEEEPPP-GGG-

Radius of gyration: 14.92 Å; chains: 1; bounding 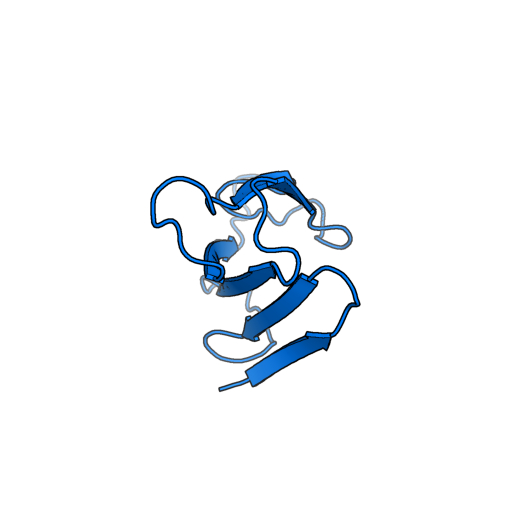box: 42×22×33 Å